Protein AF-A0AAU8H335-F1 (afdb_monomer_lite)

Foldseek 3Di:
DPVVVVVVVVVVVVVVVVVVVPPPPVPPPPPPDDPDDDPQPFDWDADPVVRDIDTHGPQWDWDADPFVRDIDTDHPPWDWDQDPVVRGIDTDD

Radius of gyration: 28.72 Å; chains: 1; bounding box: 87×42×33 Å

Secondary structure (DSSP, 8-state):
--HHHHHHHHHHHHHHHHHGGGS---------S---S-----EEEEETTTTEEEEE-TT-EEEEETTTTEEEEE-TT-EEEEETTTTEEEEE-

Organism: NCBI:txid3118332

Structure (mmCIF, N/CA/C/O backbone):
data_AF-A0AAU8H335-F1
#
_entry.id   AF-A0AAU8H335-F1
#
loop_
_atom_site.group_PDB
_atom_site.id
_atom_site.type_symbol
_atom_site.label_atom_id
_atom_site.label_alt_id
_atom_site.label_comp_id
_atom_site.label_asym_id
_atom_site.label_entity_id
_atom_site.label_seq_id
_atom_site.pdbx_PDB_ins_code
_atom_site.Cartn_x
_atom_site.Cartn_y
_atom_site.Cartn_z
_atom_site.occupancy
_atom_site.B_iso_or_equiv
_atom_site.auth_seq_id
_atom_site.auth_comp_id
_atom_site.auth_asym_id
_atom_site.auth_atom_id
_atom_site.pdbx_PDB_model_num
ATOM 1 N N . MET A 1 1 ? 78.104 22.670 -6.562 1.00 53.00 1 MET A N 1
ATOM 2 C CA . MET A 1 1 ? 76.971 22.162 -7.371 1.00 53.00 1 MET A CA 1
ATOM 3 C C . MET A 1 1 ? 76.255 21.037 -6.611 1.00 53.00 1 MET A C 1
ATOM 5 O O . MET A 1 1 ? 76.653 19.893 -6.735 1.00 53.00 1 MET A O 1
ATOM 9 N N . ARG A 1 2 ? 75.277 21.332 -5.736 1.00 54.81 2 ARG A N 1
ATOM 10 C CA . ARG A 1 2 ? 74.529 20.294 -4.971 1.00 54.81 2 ARG A CA 1
ATOM 11 C C . ARG A 1 2 ? 73.016 20.551 -4.830 1.00 54.81 2 ARG A C 1
ATOM 13 O O . ARG A 1 2 ? 72.310 19.705 -4.305 1.00 54.81 2 ARG A O 1
ATOM 20 N N . LYS A 1 3 ? 72.498 21.689 -5.313 1.00 54.81 3 LYS A N 1
ATOM 21 C CA . LYS A 1 3 ? 71.093 22.092 -5.095 1.00 54.81 3 LYS A CA 1
ATOM 22 C C . LYS A 1 3 ? 70.106 21.566 -6.150 1.00 54.81 3 LYS A C 1
ATOM 24 O O . LYS A 1 3 ? 68.936 21.392 -5.844 1.00 54.81 3 LYS A O 1
ATOM 29 N N . ILE A 1 4 ? 70.580 21.254 -7.358 1.00 55.53 4 ILE A N 1
ATOM 30 C CA . ILE A 1 4 ? 69.724 20.837 -8.486 1.00 55.53 4 ILE A CA 1
ATOM 31 C C . ILE A 1 4 ? 69.184 19.406 -8.281 1.00 55.53 4 ILE A C 1
ATOM 33 O O . ILE A 1 4 ? 68.027 19.137 -8.581 1.00 55.53 4 ILE A O 1
ATOM 37 N N . SER A 1 5 ? 69.977 18.519 -7.666 1.00 55.59 5 SER A N 1
ATOM 38 C CA . SER A 1 5 ? 69.572 17.133 -7.362 1.00 55.59 5 SER A CA 1
ATOM 39 C C . SER A 1 5 ? 68.439 17.055 -6.320 1.00 55.59 5 SER A C 1
ATOM 41 O O . SER A 1 5 ? 67.533 16.235 -6.426 1.00 55.59 5 SER A O 1
ATOM 43 N N . SER A 1 6 ? 68.422 17.979 -5.350 1.00 60.16 6 SER A N 1
ATOM 44 C CA . SER A 1 6 ? 67.399 18.011 -4.295 1.00 60.16 6 SER A CA 1
ATOM 45 C C . SER A 1 6 ? 66.032 18.466 -4.812 1.00 60.16 6 SER A C 1
ATOM 47 O O . SER A 1 6 ? 65.016 17.923 -4.392 1.00 60.16 6 SER A O 1
ATOM 49 N N . ILE A 1 7 ? 66.001 19.421 -5.744 1.00 63.53 7 ILE A N 1
ATOM 50 C CA . ILE A 1 7 ? 64.754 19.929 -6.331 1.00 63.53 7 ILE A CA 1
ATOM 51 C C . ILE A 1 7 ? 64.139 18.879 -7.263 1.00 63.53 7 ILE A C 1
ATOM 53 O O . ILE A 1 7 ? 62.931 18.664 -7.220 1.00 63.53 7 ILE A O 1
ATOM 57 N N . ALA A 1 8 ? 64.964 18.167 -8.037 1.00 65.94 8 ALA A N 1
ATOM 58 C CA . ALA A 1 8 ? 64.499 17.082 -8.900 1.00 65.94 8 ALA A CA 1
ATOM 59 C C . ALA A 1 8 ? 63.826 15.947 -8.103 1.00 65.94 8 ALA A C 1
ATOM 61 O O . ALA A 1 8 ? 62.763 15.476 -8.495 1.00 65.94 8 ALA A O 1
ATOM 62 N N . CYS A 1 9 ? 64.386 15.567 -6.947 1.00 60.47 9 CYS A N 1
ATOM 63 C CA . CYS A 1 9 ? 63.786 14.562 -6.062 1.00 60.47 9 CYS A CA 1
ATOM 64 C C . CYS A 1 9 ? 62.433 15.009 -5.491 1.00 60.47 9 CYS A C 1
ATOM 66 O O . CYS A 1 9 ? 61.486 14.229 -5.464 1.00 60.47 9 CYS A O 1
ATOM 68 N N . VAL A 1 10 ? 62.320 16.270 -5.062 1.00 66.12 10 VAL A N 1
ATOM 69 C CA . VAL A 1 10 ? 61.068 16.807 -4.506 1.00 66.12 10 VAL A CA 1
ATOM 70 C C . VAL A 1 10 ? 59.984 16.865 -5.582 1.00 66.12 10 VAL A C 1
ATOM 72 O O . VAL A 1 10 ? 58.875 16.394 -5.352 1.00 66.12 10 VAL A O 1
ATOM 75 N N . VAL A 1 11 ? 60.312 17.353 -6.781 1.00 70.06 11 VAL A N 1
ATOM 76 C CA . VAL A 1 11 ? 59.365 17.389 -7.907 1.00 70.06 11 VAL A CA 1
ATOM 77 C C . VAL A 1 11 ? 58.912 15.979 -8.285 1.00 70.06 11 VAL A C 1
ATOM 79 O O . VAL A 1 11 ? 57.721 15.773 -8.486 1.00 70.06 11 VAL A O 1
ATOM 82 N N . PHE A 1 12 ? 59.817 14.997 -8.311 1.00 65.00 12 PHE A N 1
ATOM 83 C CA . PHE A 1 12 ? 59.484 13.608 -8.639 1.00 65.00 12 PHE A CA 1
ATOM 84 C C . PHE A 1 12 ? 58.557 12.955 -7.600 1.00 65.00 12 PHE A C 1
ATOM 86 O O . PHE A 1 12 ? 57.603 12.274 -7.972 1.00 65.00 12 PHE A O 1
ATOM 93 N N . VAL A 1 13 ? 58.774 13.210 -6.305 1.00 67.12 13 VAL A N 1
ATOM 94 C CA . VAL A 1 13 ? 57.903 12.709 -5.226 1.00 67.12 13 VAL A CA 1
ATOM 95 C C . VAL A 1 13 ? 56.515 13.348 -5.288 1.00 67.12 13 VAL A C 1
ATOM 97 O O . VAL A 1 13 ? 55.517 12.645 -5.140 1.00 67.12 13 VAL A O 1
ATOM 100 N N . PHE A 1 14 ? 56.428 14.652 -5.569 1.00 61.72 14 PHE A N 1
ATOM 101 C CA . PHE A 1 14 ? 55.140 15.326 -5.754 1.00 61.72 14 PHE A CA 1
ATOM 102 C C . PHE A 1 14 ? 54.400 14.830 -7.004 1.00 61.72 14 PHE A C 1
ATOM 104 O O . PHE A 1 14 ? 53.197 14.589 -6.938 1.00 61.72 14 PHE A O 1
ATOM 111 N N . LEU A 1 15 ? 55.101 14.599 -8.117 1.00 63.06 15 LEU A N 1
ATOM 112 C CA . LEU A 1 15 ? 54.507 14.040 -9.338 1.00 63.06 15 LEU A CA 1
ATOM 113 C C . LEU A 1 15 ? 53.998 12.607 -9.122 1.00 63.06 15 LEU A C 1
ATOM 115 O O . LEU A 1 15 ? 52.894 12.281 -9.550 1.00 63.06 15 LEU A O 1
ATOM 119 N N . ALA A 1 16 ? 54.749 11.776 -8.396 1.00 60.50 16 ALA A N 1
ATOM 120 C CA . ALA A 1 16 ? 54.333 10.417 -8.046 1.00 60.50 16 ALA A CA 1
ATOM 121 C C . ALA A 1 16 ? 53.122 10.391 -7.092 1.00 60.50 16 ALA A C 1
ATOM 123 O O . ALA A 1 16 ? 52.263 9.520 -7.218 1.00 60.50 16 ALA A O 1
ATOM 124 N N . PHE A 1 17 ? 53.007 11.365 -6.182 1.00 58.19 17 PHE A N 1
ATOM 125 C CA . PHE A 1 17 ? 51.838 11.521 -5.305 1.00 58.19 17 PHE A CA 1
ATOM 126 C C . PHE A 1 17 ? 50.582 11.995 -6.047 1.00 58.19 17 PHE A C 1
ATOM 128 O O . PHE A 1 17 ? 49.469 11.638 -5.662 1.00 58.19 17 PHE A O 1
ATOM 135 N N . PHE A 1 18 ? 50.743 12.789 -7.107 1.00 57.31 18 PHE A N 1
ATOM 136 C CA . PHE A 1 18 ? 49.624 13.228 -7.944 1.00 57.31 18 PHE A CA 1
ATOM 137 C C . PHE A 1 18 ? 49.172 12.150 -8.939 1.00 57.31 18 PHE A C 1
ATOM 139 O O . PHE A 1 18 ? 47.977 12.036 -9.199 1.00 57.31 18 PHE A O 1
ATOM 146 N N . LEU A 1 19 ? 50.092 11.322 -9.442 1.00 57.47 19 LEU A N 1
ATOM 147 C CA . LEU A 1 19 ? 49.785 10.228 -10.372 1.00 57.47 19 LEU A CA 1
ATOM 148 C C . LEU A 1 19 ? 49.204 8.973 -9.697 1.00 57.47 19 LEU A C 1
ATOM 150 O O . LEU A 1 19 ? 48.638 8.134 -10.388 1.00 57.47 19 LEU A O 1
ATOM 154 N N . SER A 1 20 ? 49.315 8.821 -8.371 1.00 54.56 20 SER A N 1
ATOM 155 C CA . SER A 1 20 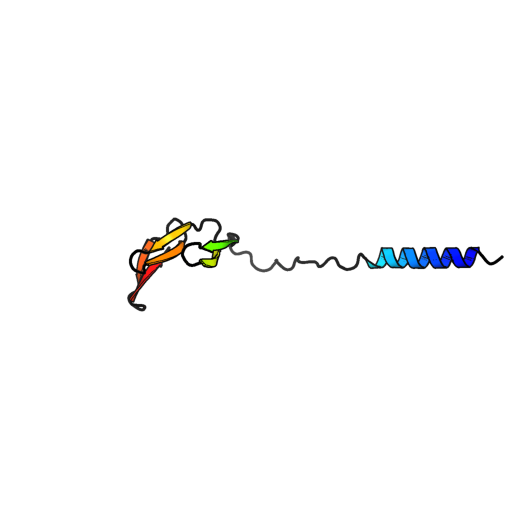? 48.766 7.654 -7.657 1.00 54.56 20 SER A CA 1
ATOM 156 C C . SER A 1 20 ? 47.290 7.793 -7.265 1.00 54.56 20 SER A C 1
ATOM 158 O O . SER A 1 20 ? 46.655 6.804 -6.903 1.00 54.56 20 SER A O 1
ATOM 160 N N . ARG A 1 21 ? 46.712 9.000 -7.356 1.00 56.31 21 ARG A N 1
ATOM 161 C CA . ARG A 1 21 ? 45.305 9.26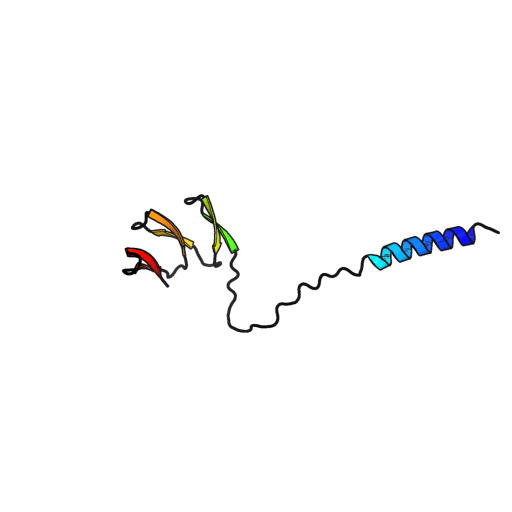0 -6.997 1.00 56.31 21 ARG A CA 1
ATOM 162 C C . ARG A 1 21 ? 44.289 8.909 -8.086 1.00 56.31 21 ARG A C 1
ATOM 164 O O . ARG A 1 21 ? 43.095 8.978 -7.825 1.00 56.31 21 ARG A O 1
ATOM 171 N N . SER A 1 22 ? 44.729 8.511 -9.275 1.00 56.97 22 SER A N 1
ATOM 172 C CA . SER A 1 22 ? 43.850 8.185 -10.406 1.00 56.97 22 SER A CA 1
ATOM 173 C C . SER A 1 22 ? 43.479 6.699 -10.522 1.00 56.97 22 SER A C 1
ATOM 175 O O . SER A 1 22 ? 42.808 6.329 -11.478 1.00 56.97 22 SER A O 1
ATOM 177 N N . ALA A 1 23 ? 43.858 5.844 -9.565 1.00 55.84 23 ALA A N 1
ATOM 178 C CA . ALA A 1 23 ? 43.615 4.396 -9.650 1.00 55.84 23 ALA A CA 1
ATOM 179 C C . ALA A 1 23 ? 42.459 3.869 -8.775 1.00 55.84 23 ALA A C 1
ATOM 181 O O . ALA A 1 23 ? 42.373 2.668 -8.541 1.00 55.84 23 ALA A O 1
ATOM 182 N N . PHE A 1 24 ? 41.553 4.735 -8.316 1.00 54.53 24 PHE A N 1
ATOM 183 C CA . PHE A 1 24 ? 40.277 4.308 -7.733 1.00 54.53 24 PHE A CA 1
ATOM 184 C C . PHE A 1 24 ? 39.123 5.028 -8.426 1.00 54.53 24 PHE A C 1
ATOM 186 O O . PHE A 1 24 ? 38.427 5.845 -7.832 1.00 54.53 24 PHE A O 1
ATOM 193 N N . CYS A 1 25 ? 38.919 4.715 -9.704 1.00 51.69 25 CYS A N 1
ATOM 194 C CA . CYS A 1 25 ? 37.559 4.707 -10.217 1.00 51.69 25 CYS A CA 1
ATOM 195 C C . CYS A 1 25 ? 37.003 3.337 -9.820 1.00 51.69 25 CYS A C 1
ATOM 197 O O . CYS A 1 25 ? 37.367 2.325 -10.417 1.00 51.69 25 CYS A O 1
ATOM 199 N N . PHE A 1 26 ? 36.238 3.283 -8.726 1.00 43.50 26 PHE A N 1
ATOM 200 C CA . PHE A 1 26 ? 35.383 2.135 -8.451 1.00 43.50 26 PHE A CA 1
ATOM 201 C C . PHE A 1 26 ? 34.349 2.135 -9.570 1.00 43.50 26 PHE A C 1
ATOM 203 O O . PHE A 1 26 ? 33.415 2.933 -9.554 1.00 43.50 26 PHE A O 1
ATOM 210 N N . ASP A 1 27 ? 34.604 1.331 -10.596 1.00 51.12 27 ASP A N 1
ATOM 211 C CA . ASP A 1 27 ? 33.654 1.102 -11.668 1.00 51.12 27 ASP A CA 1
ATOM 212 C C . ASP A 1 27 ? 32.489 0.303 -11.083 1.00 51.12 27 ASP A C 1
ATOM 214 O O . ASP A 1 27 ? 32.488 -0.926 -11.050 1.00 51.12 27 ASP A O 1
ATOM 218 N N . SER A 1 28 ? 31.506 1.015 -10.543 1.00 57.78 28 SER A N 1
ATOM 219 C CA . SER A 1 28 ? 30.218 0.458 -10.147 1.00 57.78 28 SER A CA 1
ATOM 220 C C . SER A 1 28 ? 29.317 0.268 -11.368 1.00 57.78 28 SER A C 1
ATOM 222 O O . SER A 1 28 ? 28.155 0.661 -11.340 1.00 57.78 28 SER A O 1
ATOM 224 N N . SER A 1 29 ? 29.854 -0.316 -12.439 1.00 50.81 29 SER A N 1
ATOM 225 C CA . SER A 1 29 ? 29.121 -0.588 -13.677 1.00 50.81 29 SER A CA 1
ATOM 226 C C . SER A 1 29 ? 29.026 -2.096 -13.921 1.00 50.81 29 SER A C 1
ATOM 228 O O . SER A 1 29 ? 29.228 -2.574 -15.030 1.00 50.81 29 SER A O 1
ATOM 230 N N . PHE A 1 30 ? 28.718 -2.875 -12.878 1.00 51.62 30 PHE A N 1
ATOM 231 C CA . PHE A 1 30 ? 28.187 -4.230 -13.051 1.00 51.62 30 PHE A CA 1
ATOM 232 C C . PHE A 1 30 ? 26.677 -4.205 -12.821 1.00 51.62 30 PHE A C 1
ATOM 234 O O . PHE A 1 30 ? 26.167 -4.610 -11.780 1.00 51.62 30 PHE A O 1
ATOM 241 N N . SER A 1 31 ? 25.962 -3.682 -13.807 1.00 55.81 31 SER A N 1
ATOM 242 C CA . SER A 1 31 ? 24.518 -3.846 -13.936 1.00 55.81 31 SER A CA 1
ATOM 243 C C . SER A 1 31 ? 24.203 -4.058 -15.412 1.00 55.81 31 SER A C 1
ATOM 245 O O . SER A 1 31 ? 23.607 -3.206 -16.060 1.00 55.81 31 SER A O 1
ATOM 247 N N . ASP A 1 32 ? 24.686 -5.171 -15.960 1.00 55.53 32 ASP A N 1
ATOM 248 C CA . ASP A 1 32 ? 24.320 -5.605 -17.307 1.00 55.53 32 ASP A CA 1
ATOM 249 C C . ASP A 1 32 ? 24.205 -7.132 -17.361 1.00 55.53 32 ASP A C 1
ATOM 251 O O . ASP A 1 32 ? 25.025 -7.837 -17.946 1.00 55.53 32 A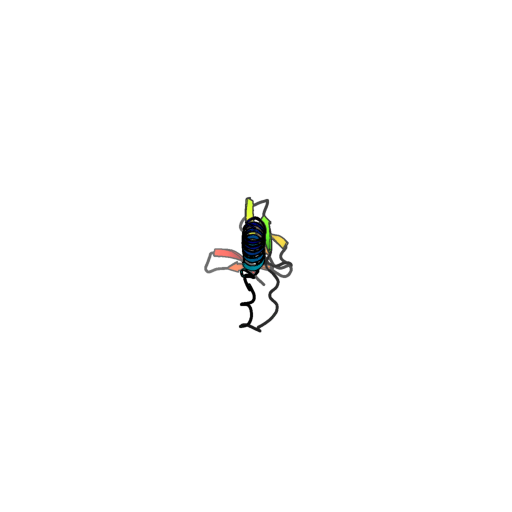SP A O 1
ATOM 255 N N . PHE A 1 33 ? 23.203 -7.661 -16.655 1.00 53.97 33 PHE A N 1
ATOM 256 C CA . PHE A 1 33 ? 22.604 -8.945 -17.010 1.00 53.97 33 PHE A CA 1
ATOM 257 C C . PHE A 1 33 ? 21.179 -9.038 -16.450 1.00 53.97 33 PHE A C 1
ATOM 259 O O . PHE A 1 33 ? 20.959 -9.569 -15.362 1.00 53.97 33 PHE A O 1
ATOM 266 N N . GLY A 1 34 ? 20.203 -8.492 -17.180 1.00 49.84 34 GLY A N 1
ATOM 267 C CA . GLY A 1 34 ? 18.793 -8.651 -16.820 1.00 49.84 34 GLY A CA 1
ATOM 268 C C . GLY A 1 34 ? 17.843 -7.640 -17.449 1.00 49.84 34 GLY A C 1
ATOM 269 O O . GLY A 1 34 ? 17.146 -6.934 -16.731 1.00 49.84 34 GLY A O 1
ATOM 270 N N . ASP A 1 35 ? 17.795 -7.582 -18.778 1.00 65.06 35 ASP A N 1
ATOM 271 C CA . ASP A 1 35 ? 16.672 -6.997 -19.514 1.00 65.06 35 ASP A CA 1
ATOM 272 C C . ASP A 1 35 ? 15.420 -7.874 -19.328 1.00 65.06 35 ASP A C 1
ATOM 274 O O . ASP A 1 35 ? 15.202 -8.818 -20.081 1.00 65.06 35 ASP A O 1
ATOM 278 N N . TYR A 1 36 ? 14.636 -7.588 -18.283 1.00 50.91 36 TYR A N 1
ATOM 279 C CA . TYR A 1 36 ? 13.208 -7.912 -18.190 1.00 50.91 36 TYR A CA 1
ATOM 280 C C . TYR A 1 36 ? 12.489 -6.826 -17.368 1.00 50.91 36 TYR A C 1
ATOM 282 O O . TYR A 1 36 ? 12.275 -6.988 -16.175 1.00 50.91 36 TYR A O 1
ATOM 290 N N . GLY A 1 37 ? 12.106 -5.729 -18.033 1.00 48.97 37 GLY A N 1
ATOM 291 C CA . GLY A 1 37 ? 10.954 -4.882 -17.682 1.00 48.97 37 GLY A CA 1
ATOM 292 C C . GLY A 1 37 ? 11.040 -4.025 -16.410 1.00 48.97 37 GLY A C 1
ATOM 293 O O . GLY A 1 37 ? 10.935 -4.532 -15.306 1.00 48.97 37 GLY A O 1
ATOM 294 N N . THR A 1 38 ? 11.100 -2.699 -16.590 1.00 52.16 38 THR A N 1
ATOM 295 C CA . THR A 1 38 ? 10.712 -1.665 -15.608 1.00 52.16 38 THR A CA 1
ATOM 296 C C . THR A 1 38 ? 11.090 -1.975 -14.155 1.00 52.16 38 THR A C 1
ATOM 298 O O . THR A 1 38 ? 10.252 -2.367 -13.347 1.00 52.16 38 THR A O 1
ATOM 301 N N . THR A 1 39 ? 12.334 -1.690 -13.773 1.00 56.75 39 THR A N 1
ATOM 302 C CA . THR A 1 39 ? 12.636 -1.430 -12.364 1.00 56.75 39 THR A CA 1
ATOM 303 C C . THR A 1 39 ? 11.943 -0.119 -11.995 1.00 56.75 39 THR A C 1
ATOM 305 O O . THR A 1 39 ? 12.514 0.959 -12.169 1.00 56.75 39 THR A O 1
ATOM 308 N N . LYS A 1 40 ? 10.677 -0.171 -11.552 1.00 64.25 40 LYS A N 1
ATOM 309 C CA . LYS A 1 40 ? 10.166 0.896 -10.685 1.00 64.25 40 LYS A CA 1
ATOM 310 C C . LYS A 1 40 ? 11.173 0.971 -9.549 1.00 64.25 40 LYS A C 1
ATOM 312 O O . LYS A 1 40 ? 11.381 -0.023 -8.864 1.00 64.25 40 LYS A O 1
ATOM 317 N N . GLU A 1 41 ? 11.898 2.077 -9.455 1.00 80.62 41 GLU A N 1
ATOM 318 C CA . GLU A 1 41 ? 12.910 2.196 -8.419 1.00 80.62 41 GLU A CA 1
ATOM 319 C C . GLU A 1 41 ? 12.203 2.222 -7.068 1.00 80.62 41 GLU A C 1
ATOM 321 O O . GLU A 1 41 ? 11.481 3.173 -6.750 1.00 80.62 41 GLU A O 1
ATOM 326 N N . ASP A 1 42 ? 12.399 1.164 -6.288 1.00 88.56 42 ASP A N 1
ATOM 327 C CA . ASP A 1 42 ? 11.950 1.141 -4.909 1.00 88.56 42 ASP A CA 1
ATOM 328 C C . ASP A 1 42 ? 12.729 2.194 -4.123 1.00 88.56 42 ASP A C 1
ATOM 330 O O . ASP A 1 42 ? 13.954 2.334 -4.231 1.00 88.56 42 ASP A O 1
ATOM 334 N N . ARG A 1 43 ? 12.010 2.969 -3.318 1.00 91.81 43 ARG A N 1
ATOM 335 C CA . ARG A 1 43 ? 12.578 4.039 -2.501 1.00 91.81 43 ARG A CA 1
ATOM 336 C C . ARG A 1 43 ? 12.325 3.758 -1.038 1.00 91.81 43 ARG A C 1
ATOM 338 O O . ARG A 1 43 ? 11.244 3.321 -0.661 1.00 91.81 43 ARG A O 1
ATOM 345 N N . LEU A 1 44 ? 13.316 4.073 -0.208 1.00 94.94 44 LEU A N 1
ATOM 346 C CA . LEU A 1 44 ? 13.165 3.997 1.237 1.00 94.94 44 LEU A CA 1
ATOM 347 C C . LEU A 1 44 ? 12.122 5.028 1.694 1.00 94.94 44 LEU A C 1
ATOM 349 O O . LEU A 1 44 ? 12.293 6.233 1.483 1.00 94.94 44 LEU A O 1
ATOM 353 N N . ARG A 1 45 ? 11.046 4.557 2.319 1.00 96.00 45 ARG A N 1
ATOM 354 C CA . ARG A 1 45 ? 9.948 5.370 2.842 1.00 96.00 45 ARG A CA 1
ATOM 355 C C . ARG A 1 45 ? 9.719 5.084 4.314 1.00 96.00 45 ARG A C 1
ATOM 357 O O . ARG A 1 45 ? 9.975 3.990 4.801 1.00 96.00 45 ARG A O 1
ATOM 364 N N . TYR A 1 46 ? 9.236 6.102 5.014 1.00 97.12 46 TYR A N 1
ATOM 365 C CA . TYR A 1 46 ? 8.873 6.015 6.421 1.00 97.12 46 TYR A CA 1
ATOM 366 C C . TYR A 1 46 ? 7.356 5.925 6.564 1.00 97.12 46 TYR A C 1
ATOM 368 O O . TYR A 1 46 ? 6.623 6.706 5.947 1.00 97.12 46 TYR A O 1
ATOM 376 N N . ASN A 1 47 ? 6.893 4.991 7.386 1.00 97.75 47 ASN A N 1
ATOM 377 C CA . ASN A 1 47 ? 5.514 4.881 7.826 1.00 97.75 47 ASN A CA 1
ATOM 378 C C . ASN A 1 47 ? 5.387 5.484 9.239 1.00 97.75 47 ASN A C 1
ATOM 380 O O . ASN A 1 47 ? 5.853 4.876 10.203 1.00 97.75 47 ASN A O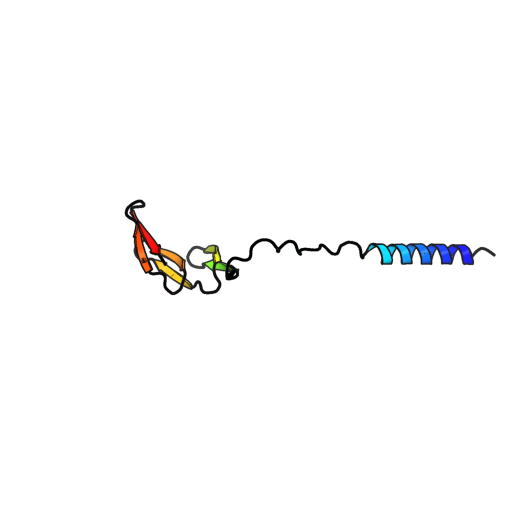 1
ATOM 384 N N . PRO A 1 48 ? 4.754 6.661 9.400 1.00 97.31 48 PRO A N 1
ATOM 385 C CA . PRO A 1 48 ? 4.647 7.322 10.699 1.00 97.31 48 PRO A CA 1
ATOM 386 C C . PRO A 1 48 ? 3.648 6.661 11.658 1.00 97.31 48 PRO A C 1
ATOM 388 O O . PRO A 1 48 ? 3.679 6.973 12.846 1.00 97.31 48 PRO A O 1
ATOM 391 N N . PHE A 1 49 ? 2.755 5.794 11.169 1.00 97.25 49 PHE A N 1
ATOM 392 C CA . PHE A 1 49 ? 1.746 5.133 12.004 1.00 97.25 49 PHE A CA 1
ATOM 393 C C . PHE A 1 49 ? 2.292 3.862 12.651 1.00 97.25 49 PHE A C 1
ATOM 395 O O . PHE A 1 49 ? 2.000 3.613 13.816 1.00 97.25 49 PHE A O 1
ATOM 402 N N . GLU A 1 50 ? 3.144 3.134 11.928 1.00 96.69 50 GLU A N 1
ATOM 403 C CA . GLU A 1 50 ? 3.837 1.945 12.445 1.00 96.69 50 GLU A CA 1
ATOM 404 C C . GLU A 1 50 ? 5.248 2.269 12.972 1.00 96.69 50 GLU A C 1
ATOM 406 O O . GLU A 1 50 ? 5.861 1.465 13.664 1.00 96.69 50 GLU A O 1
ATOM 411 N N . ASN A 1 51 ? 5.760 3.480 12.710 1.00 97.25 51 ASN A N 1
ATOM 412 C CA . ASN A 1 51 ? 7.119 3.918 13.052 1.00 97.25 51 ASN A CA 1
ATOM 413 C C . ASN A 1 51 ? 8.218 3.039 12.417 1.00 97.25 51 ASN A C 1
ATOM 415 O O . ASN A 1 51 ? 9.249 2.750 13.028 1.00 97.25 51 ASN A O 1
ATOM 419 N N . GLU A 1 52 ? 8.011 2.656 11.159 1.00 96.81 52 GLU A N 1
ATOM 420 C CA . GLU A 1 52 ? 8.874 1.728 10.427 1.00 96.81 52 GLU A CA 1
ATOM 421 C C . GLU A 1 52 ? 9.366 2.317 9.104 1.00 96.81 52 GLU A C 1
ATOM 423 O O . GLU A 1 52 ? 8.751 3.213 8.522 1.00 96.81 52 GLU A O 1
ATOM 428 N N . TRP A 1 53 ? 10.508 1.814 8.638 1.00 96.25 53 TRP A N 1
ATOM 429 C CA . TRP A 1 53 ? 11.079 2.149 7.338 1.00 96.25 53 TRP A CA 1
ATOM 430 C C . TRP A 1 53 ? 11.022 0.930 6.425 1.00 96.25 53 TRP A C 1
ATOM 432 O O . TRP A 1 53 ? 11.466 -0.148 6.818 1.00 96.25 53 TRP A O 1
ATOM 442 N N . SER A 1 54 ? 10.546 1.114 5.198 1.00 94.88 54 SER A N 1
ATOM 443 C CA . SER A 1 54 ? 10.444 0.057 4.190 1.00 94.88 54 SER A CA 1
ATOM 444 C C . SER A 1 54 ? 10.852 0.572 2.809 1.00 94.88 54 SER A C 1
ATOM 446 O O . SER A 1 54 ? 10.854 1.779 2.553 1.00 94.88 54 SER A O 1
ATOM 448 N N . TYR A 1 55 ? 11.278 -0.333 1.928 1.00 94.31 55 TYR A N 1
ATOM 449 C CA . TYR A 1 55 ? 11.509 -0.015 0.519 1.00 94.31 55 TYR A CA 1
ATOM 450 C C . TYR A 1 55 ? 10.217 -0.247 -0.241 1.00 94.31 55 TYR A C 1
ATOM 452 O O . TYR A 1 55 ? 9.686 -1.350 -0.202 1.00 94.31 55 TYR A O 1
ATOM 460 N N . GLU A 1 56 ? 9.729 0.796 -0.901 1.00 94.12 56 GLU A N 1
ATOM 461 C CA . GLU A 1 56 ? 8.411 0.786 -1.520 1.00 94.12 56 GLU A CA 1
ATOM 4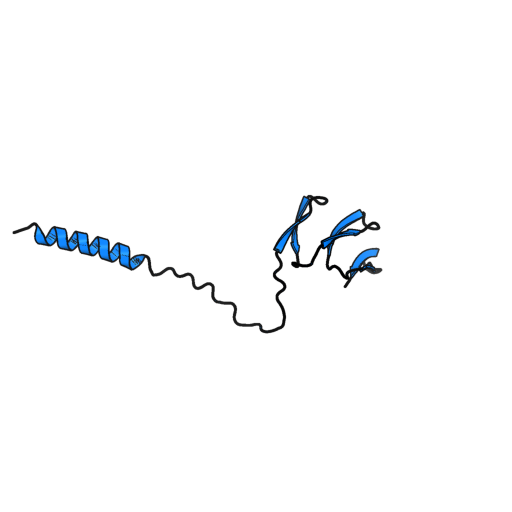62 C C . GLU A 1 56 ? 8.474 1.311 -2.953 1.00 94.12 56 GLU A C 1
ATOM 464 O O . GLU A 1 56 ? 9.229 2.263 -3.213 1.00 94.12 56 GLU A O 1
ATOM 469 N N . PRO A 1 57 ? 7.637 0.781 -3.861 1.00 90.81 57 PRO A N 1
ATOM 470 C CA . PRO A 1 57 ? 7.508 1.305 -5.211 1.00 90.81 57 PRO A CA 1
ATOM 471 C C . PRO A 1 57 ? 7.191 2.804 -5.220 1.00 90.81 57 PRO A C 1
ATOM 473 O O . PRO A 1 57 ? 6.494 3.330 -4.345 1.00 90.81 57 PRO A O 1
ATOM 476 N N . GLU A 1 58 ? 7.663 3.526 -6.239 1.00 89.25 58 GLU A N 1
ATOM 477 C CA . GLU A 1 58 ? 7.469 4.981 -6.313 1.00 89.25 58 GLU A CA 1
ATOM 478 C C . GLU A 1 58 ? 5.984 5.400 -6.314 1.00 89.25 58 GLU A C 1
ATOM 480 O O . GLU A 1 58 ? 5.627 6.438 -5.745 1.00 89.25 58 GLU A O 1
ATOM 485 N N . ASP A 1 59 ? 5.105 4.583 -6.888 1.00 90.69 59 ASP A N 1
ATOM 486 C CA . ASP A 1 59 ? 3.663 4.820 -6.933 1.00 90.69 59 ASP A CA 1
ATOM 487 C C . ASP A 1 59 ? 2.892 4.256 -5.732 1.00 90.69 59 ASP A C 1
ATOM 489 O O . ASP A 1 59 ? 1.689 4.503 -5.619 1.00 90.69 59 ASP A O 1
ATOM 493 N N . ALA A 1 60 ? 3.563 3.557 -4.811 1.00 93.56 60 ALA A N 1
ATOM 494 C CA . ALA A 1 60 ? 2.928 3.063 -3.602 1.00 93.56 60 ALA A CA 1
ATOM 495 C C . ALA A 1 60 ? 2.456 4.229 -2.724 1.00 93.56 60 ALA A C 1
ATOM 497 O O . ALA A 1 60 ? 3.128 5.262 -2.562 1.00 93.56 60 ALA A O 1
ATOM 498 N N . ARG A 1 61 ? 1.276 4.065 -2.131 1.00 95.06 61 ARG A N 1
ATOM 499 C CA . ARG A 1 61 ? 0.666 5.033 -1.219 1.00 95.06 61 ARG A CA 1
ATOM 500 C C . ARG A 1 61 ? 0.294 4.345 0.073 1.00 95.06 61 ARG A C 1
ATOM 502 O O . ARG A 1 61 ? -0.096 3.186 0.076 1.00 95.06 61 ARG A O 1
ATOM 509 N N . LEU A 1 62 ? 0.379 5.097 1.160 1.00 96.38 62 LEU A N 1
ATOM 510 C CA . LEU A 1 62 ? -0.007 4.591 2.459 1.00 96.38 62 LEU A CA 1
ATOM 511 C C . LEU A 1 62 ? -1.528 4.361 2.502 1.00 96.38 62 LEU A C 1
ATOM 513 O O . LEU A 1 62 ? -2.305 5.296 2.281 1.00 96.38 62 LEU A O 1
ATOM 517 N N . LYS A 1 63 ? -1.948 3.126 2.771 1.00 97.06 63 LYS A N 1
ATOM 518 C CA . LYS A 1 63 ? -3.345 2.704 2.896 1.00 97.06 63 LYS A CA 1
ATOM 519 C C . LYS A 1 63 ? -3.584 2.087 4.274 1.00 97.06 63 LYS A C 1
ATOM 521 O O . LYS A 1 63 ? -2.700 1.466 4.850 1.00 97.06 63 LYS A O 1
ATOM 526 N N . TYR A 1 64 ? -4.800 2.266 4.786 1.00 97.62 64 TYR A N 1
ATOM 527 C CA . TYR A 1 64 ? -5.235 1.704 6.063 1.00 97.62 64 TYR A CA 1
ATOM 528 C C . TYR A 1 64 ? -6.102 0.469 5.840 1.00 97.62 64 TYR A C 1
ATOM 530 O O . TYR A 1 64 ? -7.101 0.536 5.116 1.00 97.62 64 TYR A O 1
ATOM 538 N N . ASN A 1 65 ? -5.739 -0.635 6.482 1.00 97.62 65 ASN A N 1
ATOM 539 C CA . ASN A 1 65 ? -6.522 -1.861 6.509 1.00 97.62 65 ASN A CA 1
ATOM 540 C C . ASN A 1 65 ? -7.387 -1.889 7.788 1.00 97.62 65 ASN A C 1
ATOM 542 O O . ASN A 1 65 ? -6.860 -2.125 8.874 1.00 97.62 65 ASN A O 1
ATOM 546 N N . PRO A 1 66 ? -8.715 -1.673 7.704 1.00 97.44 66 PRO A N 1
ATOM 547 C CA . PRO A 1 66 ? -9.587 -1.612 8.878 1.00 97.44 66 PRO A CA 1
ATOM 548 C C . PRO A 1 66 ? -9.847 -2.974 9.534 1.00 97.44 66 PRO A C 1
ATOM 550 O O . PRO A 1 66 ? -10.363 -3.009 10.649 1.00 97.44 66 PRO A O 1
ATOM 553 N N . PHE A 1 67 ? -9.545 -4.086 8.855 1.00 97.62 67 PHE A N 1
ATOM 554 C CA . PHE A 1 67 ? -9.747 -5.429 9.404 1.00 97.62 67 PHE A CA 1
ATOM 555 C C . PHE A 1 67 ? -8.579 -5.868 10.287 1.00 97.62 67 PHE A C 1
ATOM 557 O O . PHE A 1 67 ? -8.803 -6.528 11.296 1.00 97.62 67 PHE A O 1
ATOM 564 N N . GLU A 1 68 ? -7.364 -5.447 9.933 1.00 96.94 68 GLU A N 1
ATOM 565 C CA . GLU A 1 68 ? -6.137 -5.745 10.683 1.00 96.94 68 GLU A CA 1
ATOM 566 C C . GLU A 1 68 ? -5.654 -4.548 11.528 1.00 96.94 68 GLU A C 1
ATOM 568 O O . GLU A 1 68 ? -4.775 -4.692 12.370 1.00 96.94 68 GLU A O 1
ATOM 573 N N . ASN A 1 69 ? -6.266 -3.369 11.354 1.00 97.25 69 ASN A N 1
ATOM 574 C CA . ASN A 1 69 ? -5.902 -2.115 12.020 1.00 97.25 69 ASN A CA 1
ATOM 575 C C . ASN A 1 69 ? -4.430 -1.703 11.796 1.00 97.25 69 ASN A C 1
ATOM 577 O O . ASN A 1 69 ? -3.768 -1.226 12.713 1.00 97.25 69 ASN A O 1
ATOM 581 N N . GLU A 1 70 ? -3.949 -1.857 10.564 1.00 96.81 70 GLU A N 1
ATOM 582 C CA . GLU A 1 70 ? -2.560 -1.596 10.158 1.00 96.81 70 GLU A CA 1
ATOM 583 C C . GLU A 1 70 ? -2.495 -0.571 9.014 1.00 96.81 70 GLU A C 1
ATOM 585 O O . GLU A 1 70 ? -3.415 -0.471 8.187 1.00 96.81 70 GLU A O 1
ATOM 590 N N . TRP A 1 71 ? -1.400 0.188 8.955 1.00 97.44 71 TRP A N 1
ATOM 591 C CA . TRP A 1 71 ? -1.055 1.027 7.804 1.00 97.44 71 TRP A CA 1
ATOM 592 C C . TRP A 1 71 ? 0.094 0.404 7.009 1.00 97.44 71 TRP A C 1
ATOM 594 O O . TRP A 1 71 ? 1.147 0.133 7.576 1.00 97.44 71 TRP A O 1
ATOM 604 N N . SER A 1 72 ? -0.058 0.262 5.691 1.00 96.88 72 SER A N 1
ATOM 605 C CA . SER A 1 72 ? 1.000 -0.227 4.792 1.00 96.88 72 SER A CA 1
ATOM 606 C C . SER A 1 72 ? 1.085 0.607 3.514 1.00 96.88 72 SER A C 1
ATOM 608 O O . SER A 1 72 ? 0.124 1.279 3.126 1.00 96.88 72 SER A O 1
ATOM 610 N N . TYR A 1 73 ? 2.254 0.627 2.873 1.00 96.75 73 TYR A N 1
ATOM 611 C CA . TYR A 1 73 ? 2.404 1.194 1.534 1.00 96.75 73 TYR A CA 1
ATOM 612 C C . TYR A 1 73 ? 1.963 0.161 0.502 1.00 96.75 73 TYR A C 1
ATOM 614 O O . TYR A 1 73 ? 2.430 -0.967 0.507 1.00 96.75 73 TYR A O 1
ATOM 622 N N . GLU A 1 74 ? 1.050 0.557 -0.379 1.00 95.94 74 GLU A N 1
ATOM 623 C CA . GLU A 1 74 ? 0.414 -0.358 -1.322 1.00 95.94 74 GLU A CA 1
ATOM 624 C C . GLU A 1 74 ? 0.219 0.313 -2.685 1.00 95.94 74 GLU A C 1
ATOM 626 O O . GLU A 1 74 ? 0.015 1.537 -2.743 1.00 95.94 74 GLU A O 1
ATOM 631 N N . PRO A 1 75 ? 0.203 -0.456 -3.789 1.00 93.06 75 PRO A N 1
ATOM 632 C CA . PRO A 1 75 ? -0.153 0.055 -5.110 1.00 93.06 75 PRO A CA 1
ATOM 633 C C . PRO A 1 75 ? -1.524 0.740 -5.120 1.00 93.06 75 PRO A C 1
ATOM 635 O O . PRO A 1 75 ? -2.433 0.367 -4.370 1.00 93.06 75 PRO A O 1
ATOM 638 N N . GLU A 1 76 ? -1.712 1.744 -5.979 1.00 90.69 76 GLU A N 1
ATOM 639 C CA . GLU A 1 76 ? -2.958 2.525 -6.031 1.00 90.69 76 GLU A CA 1
ATOM 640 C C . GLU A 1 76 ? -4.187 1.649 -6.335 1.00 90.69 76 GLU A C 1
ATOM 642 O O . GLU A 1 76 ? -5.243 1.836 -5.721 1.00 90.69 76 GLU A O 1
ATOM 647 N N . ASP A 1 77 ? -4.030 0.636 -7.181 1.00 93.50 77 ASP A N 1
ATOM 648 C CA . ASP A 1 77 ? -5.063 -0.313 -7.598 1.00 93.50 77 ASP A CA 1
ATOM 649 C C . ASP A 1 77 ? -5.301 -1.479 -6.624 1.00 93.50 77 ASP A C 1
ATOM 651 O O . ASP A 1 77 ? -6.300 -2.189 -6.777 1.00 93.50 77 ASP A O 1
ATOM 655 N N . ALA A 1 78 ? -4.466 -1.629 -5.589 1.00 95.25 78 ALA A N 1
ATOM 656 C CA . ALA A 1 78 ? -4.603 -2.697 -4.603 1.00 95.25 78 ALA A CA 1
ATOM 657 C C . ALA A 1 78 ? -5.944 -2.642 -3.850 1.00 95.25 78 ALA A C 1
ATOM 659 O O . ALA A 1 78 ? -6.413 -1.568 -3.438 1.00 95.25 78 ALA A O 1
ATOM 660 N N . ARG A 1 79 ? -6.541 -3.819 -3.630 1.00 96.88 79 ARG A N 1
ATOM 661 C CA . ARG A 1 79 ? -7.829 -4.018 -2.946 1.00 96.88 79 ARG A CA 1
ATOM 662 C C . ARG A 1 79 ? -7.691 -5.027 -1.815 1.00 96.88 79 ARG A C 1
ATOM 664 O O . ARG A 1 79 ? -6.961 -6.002 -1.947 1.00 96.88 79 ARG A O 1
ATOM 671 N N . LEU A 1 80 ? -8.450 -4.826 -0.740 1.00 97.00 80 LEU A N 1
ATOM 672 C CA . LEU A 1 80 ? -8.500 -5.781 0.365 1.00 97.00 80 LEU A CA 1
ATOM 673 C C . LEU A 1 80 ? -9.152 -7.090 -0.078 1.00 97.00 80 LEU A C 1
ATOM 675 O O . LEU A 1 80 ? -10.265 -7.100 -0.618 1.00 97.00 80 LEU A O 1
ATOM 679 N N . LYS A 1 81 ? -8.464 -8.194 0.192 1.00 97.94 81 LYS A N 1
ATOM 680 C CA . LYS A 1 81 ? -8.919 -9.552 -0.071 1.00 97.94 81 LYS A CA 1
ATOM 681 C C . LYS A 1 81 ? -8.701 -10.400 1.175 1.00 97.94 81 LYS A C 1
ATOM 683 O O . LYS A 1 81 ? -7.671 -10.312 1.830 1.00 97.94 81 LYS A O 1
ATOM 688 N N . TYR A 1 82 ? -9.688 -11.228 1.496 1.00 97.69 82 TYR A N 1
ATOM 689 C CA . TYR A 1 82 ? -9.561 -12.180 2.589 1.00 97.69 82 TYR A CA 1
ATOM 690 C C . TYR A 1 82 ? -8.725 -13.385 2.146 1.00 97.69 82 TYR A C 1
ATOM 692 O O . TYR A 1 82 ? -9.058 -14.047 1.154 1.00 97.69 82 TYR A O 1
ATOM 700 N N . ASN A 1 83 ? -7.665 -13.669 2.896 1.00 97.31 83 ASN A N 1
ATOM 701 C CA . ASN A 1 83 ? -6.816 -14.837 2.747 1.00 97.31 83 ASN A CA 1
ATOM 702 C C . ASN A 1 83 ? -7.261 -15.918 3.755 1.00 97.31 83 ASN A C 1
ATOM 704 O O . ASN A 1 83 ? -6.998 -15.792 4.953 1.00 97.31 83 ASN A O 1
ATOM 708 N N . PRO A 1 84 ? -7.930 -16.999 3.306 1.00 97.19 84 PRO A N 1
ATOM 709 C CA . PRO A 1 84 ? -8.437 -18.036 4.203 1.00 97.19 84 PRO A CA 1
ATOM 710 C C . PRO A 1 84 ? -7.342 -18.943 4.780 1.00 97.19 84 PRO A C 1
ATOM 712 O O . PRO A 1 84 ? -7.597 -19.629 5.766 1.00 97.19 84 PRO A O 1
ATOM 715 N N . PHE A 1 85 ? -6.146 -18.979 4.182 1.00 97.88 85 PHE A N 1
ATOM 716 C CA . PHE A 1 85 ? -5.035 -19.791 4.691 1.00 97.88 85 PHE A CA 1
ATOM 717 C C . PHE A 1 85 ? -4.377 -19.146 5.909 1.00 97.88 85 PHE A C 1
ATOM 719 O O . PHE A 1 85 ? -3.960 -19.848 6.826 1.00 97.88 85 PHE A O 1
ATOM 726 N N . GLU A 1 86 ? -4.335 -17.816 5.928 1.00 96.81 86 GLU A N 1
ATOM 727 C CA . GLU A 1 86 ? -3.775 -17.025 7.027 1.00 96.81 86 GLU A CA 1
ATOM 728 C C . GLU A 1 86 ? -4.853 -16.437 7.946 1.00 96.81 86 GLU A C 1
ATOM 730 O O . GLU A 1 86 ? -4.541 -15.895 9.001 1.00 96.81 86 GLU A O 1
ATOM 735 N N . ASN A 1 87 ? -6.130 -16.582 7.570 1.00 97.19 87 ASN A N 1
ATOM 736 C CA . ASN A 1 87 ? -7.282 -16.021 8.271 1.00 97.19 87 ASN A CA 1
ATOM 737 C C . ASN A 1 87 ? -7.139 -14.508 8.528 1.00 97.19 87 ASN A C 1
ATOM 739 O O . ASN A 1 87 ? -7.450 -14.025 9.616 1.00 97.19 87 ASN A O 1
ATOM 743 N N . ARG A 1 88 ? -6.680 -13.768 7.514 1.00 97.44 88 ARG A N 1
ATOM 744 C CA . ARG A 1 88 ? -6.462 -12.318 7.584 1.00 97.44 88 ARG A CA 1
ATOM 745 C C . ARG A 1 88 ? -6.879 -11.614 6.303 1.00 97.44 88 ARG A C 1
ATOM 747 O O . ARG A 1 88 ? -7.019 -12.247 5.252 1.00 97.44 88 ARG A O 1
ATOM 754 N N . TRP A 1 89 ? -7.092 -10.310 6.384 1.00 97.69 89 TRP A N 1
ATOM 755 C CA . TRP A 1 89 ? -7.285 -9.461 5.212 1.00 97.69 89 TRP A CA 1
ATOM 756 C C . TRP A 1 89 ? -5.964 -8.839 4.786 1.00 97.69 89 TRP A C 1
ATOM 758 O O . TRP A 1 89 ? -5.269 -8.243 5.599 1.00 97.69 89 TRP A O 1
ATOM 768 N N . GLU A 1 90 ? -5.652 -8.935 3.500 1.00 96.88 90 GLU A N 1
ATOM 769 C CA . GLU A 1 90 ? -4.422 -8.403 2.916 1.00 96.88 90 GLU A CA 1
ATOM 770 C C . GLU A 1 90 ? -4.724 -7.600 1.649 1.00 96.88 90 GLU A C 1
ATOM 772 O O . GLU A 1 90 ? -5.775 -7.764 1.015 1.00 96.88 90 GLU A O 1
ATOM 777 N N . TRP A 1 91 ? -3.810 -6.710 1.277 1.00 96.25 91 TRP A N 1
ATOM 778 C CA . TRP A 1 91 ? -3.879 -5.991 0.014 1.00 96.25 91 TRP A CA 1
ATOM 779 C C . TRP A 1 91 ? -3.436 -6.898 -1.136 1.00 96.25 91 TRP A C 1
ATOM 781 O O . TRP A 1 91 ? -2.389 -7.534 -1.079 1.00 96.25 91 TRP A O 1
ATOM 791 N N . ALA A 1 92 ? -4.241 -6.957 -2.194 1.00 93.62 92 ALA A N 1
ATOM 792 C CA . ALA A 1 92 ? -3.956 -7.726 -3.400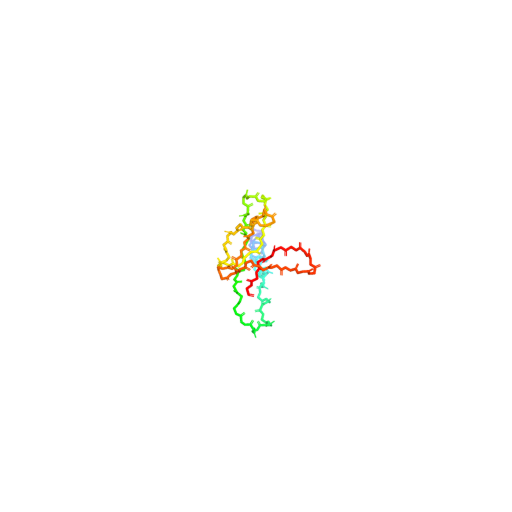 1.00 93.62 92 ALA A CA 1
ATOM 793 C C . ALA A 1 92 ? -4.078 -6.834 -4.643 1.00 93.62 92 ALA A C 1
ATOM 795 O O . ALA A 1 92 ? -4.986 -5.997 -4.712 1.00 93.62 92 ALA A O 1
ATOM 796 N N . HIS A 1 93 ? -3.189 -7.035 -5.616 1.00 85.62 93 HIS A N 1
ATOM 797 C CA . HIS A 1 93 ? -3.144 -6.353 -6.912 1.00 85.62 93 HIS A CA 1
ATOM 798 C C . HIS A 1 93 ? -2.853 -7.363 -8.031 1.00 85.62 93 HIS A C 1
ATOM 800 O O . HIS A 1 93 ? -2.161 -8.370 -7.749 1.00 85.62 93 HIS A O 1
#

pLDDT: mean 78.89, std 19.37, range [43.5, 97.94]

Sequence (93 aa):
MRKISSIACVVFVFLAFFLSRSAFCFDSSFSDFGDYGTTKEDRLRYNPFENEWSYEPEDARLKYNPFENEWSYEPEDARLKYNPFENRWEWAH